Protein AF-A0A379FWS8-F1 (afdb_monomer_lite)

pLDDT: mean 76.12, std 21.31, range [41.38, 96.56]

Sequence (72 aa):
MKNENKLTGQSTILLIDDHPMLRNGVKQLISLEPTLKVIGEADDGITGIKIAEEQDPRFNPIRSQYAGYEWL

InterPro domains:
  IPR001789 Signal transduction response regulator, receiver domain [PS50110] (12-72)
  IPR011006 CheY-like superfamily [SSF52172] (12-57)

Structure (mmCIF, N/CA/C/O backbone):
data_AF-A0A379FWS8-F1
#
_entry.id   AF-A0A379FWS8-F1
#
loop_
_atom_site.group_PDB
_atom_site.id
_atom_site.type_symbol
_atom_site.label_atom_id
_atom_site.label_alt_id
_atom_site.label_comp_id
_atom_site.label_asym_id
_atom_site.label_entity_id
_atom_site.label_seq_id
_atom_site.pdbx_PDB_ins_code
_atom_site.Cartn_x
_atom_site.Cartn_y
_atom_site.Cartn_z
_atom_site.occupancy
_atom_site.B_iso_or_equiv
_atom_site.auth_seq_id
_atom_site.auth_comp_id
_atom_site.auth_asym_id
_atom_site.auth_atom_id
_atom_site.pdbx_PDB_model_num
ATOM 1 N N . MET A 1 1 ? -29.159 21.669 12.011 1.00 42.31 1 MET A N 1
ATOM 2 C CA . MET A 1 1 ? -28.254 20.611 12.513 1.00 42.31 1 MET A CA 1
ATOM 3 C C . MET A 1 1 ? -27.707 19.907 11.284 1.00 42.31 1 MET A C 1
ATOM 5 O O . MET A 1 1 ? -28.506 19.438 10.486 1.00 42.31 1 MET A O 1
ATOM 9 N N . LYS A 1 2 ? -26.401 20.012 11.010 1.00 41.69 2 LYS A N 1
ATOM 10 C CA . LYS A 1 2 ? -25.806 19.439 9.793 1.00 41.69 2 LYS A CA 1
ATOM 11 C C . LYS A 1 2 ? -25.733 17.923 9.985 1.00 41.69 2 LYS A C 1
ATOM 13 O O . LYS A 1 2 ? -25.176 17.474 10.976 1.00 41.69 2 LYS A O 1
ATOM 18 N N . ASN A 1 3 ? -26.350 17.165 9.082 1.00 43.41 3 ASN A N 1
ATOM 19 C CA . ASN A 1 3 ? -26.371 15.707 9.140 1.00 43.41 3 ASN A CA 1
ATOM 20 C C . ASN A 1 3 ? -24.990 15.174 8.756 1.00 43.41 3 ASN A C 1
ATOM 22 O O . ASN A 1 3 ? -24.617 15.167 7.584 1.00 43.41 3 ASN A O 1
ATOM 26 N N . GLU A 1 4 ? -24.224 14.763 9.758 1.00 43.94 4 GLU A N 1
ATOM 27 C CA . GLU A 1 4 ? -22.930 14.115 9.590 1.00 43.94 4 GLU A CA 1
ATOM 28 C C . GLU A 1 4 ? -23.175 12.662 9.182 1.00 43.94 4 GLU A C 1
ATOM 30 O O . GLU A 1 4 ? -23.268 11.766 10.019 1.00 43.94 4 GLU A O 1
ATOM 35 N N . ASN A 1 5 ? -23.327 12.417 7.881 1.00 45.50 5 ASN A N 1
ATOM 36 C CA . ASN A 1 5 ? -23.294 11.060 7.348 1.00 45.50 5 ASN A CA 1
ATOM 37 C C . ASN A 1 5 ? -21.837 10.579 7.417 1.00 45.50 5 ASN A C 1
ATOM 39 O O . ASN A 1 5 ? -21.068 10.692 6.462 1.00 45.50 5 ASN A O 1
ATOM 43 N N . LYS A 1 6 ? -21.419 10.155 8.612 1.00 50.12 6 LYS A N 1
ATOM 44 C CA . LYS A 1 6 ? -20.086 9.621 8.871 1.00 50.12 6 LYS A CA 1
ATOM 45 C C . LYS A 1 6 ? -19.973 8.333 8.061 1.00 50.12 6 LYS A C 1
ATOM 47 O O . LYS A 1 6 ? -20.657 7.362 8.359 1.00 50.12 6 LYS A O 1
ATOM 52 N N . LEU A 1 7 ? -19.169 8.349 7.000 1.00 54.72 7 LEU A N 1
ATOM 53 C CA . LEU A 1 7 ? -18.888 7.175 6.177 1.00 54.72 7 LEU A CA 1
ATOM 54 C C . LEU A 1 7 ? -18.290 6.091 7.088 1.00 54.72 7 LEU A C 1
ATOM 56 O O . LEU A 1 7 ? -17.123 6.160 7.458 1.00 54.72 7 LEU A O 1
ATOM 60 N N . THR A 1 8 ? -19.098 5.116 7.503 1.00 54.78 8 THR A N 1
ATOM 61 C CA . THR A 1 8 ? -18.705 3.999 8.377 1.00 54.78 8 THR A CA 1
ATOM 62 C C . THR A 1 8 ? -17.954 2.919 7.591 1.00 54.78 8 THR A C 1
ATOM 64 O O . THR A 1 8 ? -18.305 1.742 7.652 1.00 54.78 8 THR A O 1
ATOM 67 N N . GLY A 1 9 ? -16.964 3.315 6.792 1.00 67.31 9 GLY A N 1
ATOM 68 C CA . GLY A 1 9 ? -16.175 2.421 5.948 1.00 67.31 9 GLY A CA 1
ATOM 69 C C . GLY A 1 9 ? -14.683 2.596 6.201 1.00 67.31 9 GLY A C 1
ATOM 70 O O . GLY A 1 9 ? -14.219 3.706 6.445 1.00 67.31 9 GLY A O 1
ATOM 71 N N . GLN A 1 10 ? -13.938 1.493 6.147 1.00 79.06 10 GLN A N 1
ATOM 72 C CA . GLN A 1 10 ? -12.479 1.517 6.174 1.00 79.06 10 GLN A CA 1
ATOM 73 C C . GLN A 1 10 ? -11.965 2.135 4.862 1.00 79.06 10 GLN A C 1
ATOM 75 O O . GLN A 1 10 ? -12.335 1.678 3.780 1.00 79.06 10 GLN A O 1
ATOM 80 N N . SER A 1 11 ? -11.137 3.175 4.945 1.00 88.69 11 SER A N 1
ATOM 81 C CA . SER A 1 11 ? -10.503 3.798 3.782 1.00 88.69 11 SER A CA 1
ATOM 82 C C . SER A 1 11 ? -9.313 2.963 3.326 1.00 88.69 11 SER A C 1
ATOM 84 O O . SER A 1 11 ? -8.447 2.594 4.117 1.00 88.69 11 SER A O 1
ATOM 86 N N . THR A 1 12 ? -9.251 2.681 2.034 1.00 90.50 12 THR A N 1
ATOM 87 C CA . THR A 1 12 ? -8.184 1.886 1.425 1.00 90.50 12 THR A CA 1
ATOM 88 C C . THR A 1 12 ? -7.118 2.781 0.801 1.00 90.50 12 THR A C 1
ATOM 90 O O . THR A 1 12 ? -7.441 3.791 0.178 1.00 90.50 12 THR A O 1
ATOM 93 N N . ILE A 1 13 ? -5.853 2.402 0.946 1.00 92.25 13 ILE A N 1
ATOM 94 C CA . ILE A 1 13 ? -4.680 3.173 0.530 1.00 92.25 13 ILE A CA 1
ATOM 95 C C . ILE A 1 13 ? -3.811 2.310 -0.388 1.00 92.25 13 ILE A C 1
ATOM 97 O O . ILE A 1 13 ? -3.500 1.166 -0.062 1.00 92.25 13 ILE A O 1
ATOM 101 N N . LEU A 1 14 ? -3.389 2.878 -1.515 1.00 93.81 14 LEU A N 1
ATOM 102 C CA . LEU A 1 14 ? -2.355 2.333 -2.392 1.00 93.81 14 LEU A CA 1
ATOM 103 C C . LEU A 1 14 ? -1.086 3.172 -2.213 1.00 93.81 14 LEU A C 1
ATOM 105 O O . LEU A 1 14 ? -1.144 4.395 -2.328 1.00 93.81 14 LEU A O 1
ATOM 109 N N . LEU A 1 15 ? 0.043 2.531 -1.911 1.00 94.44 15 LEU A N 1
ATOM 110 C CA . LEU A 1 15 ? 1.326 3.218 -1.744 1.00 94.44 15 LEU A CA 1
ATOM 111 C C . LEU A 1 15 ? 2.153 3.107 -3.025 1.00 94.44 15 LEU A C 1
ATOM 113 O O . LEU A 1 15 ? 2.440 1.996 -3.460 1.00 94.44 15 LEU A O 1
ATOM 117 N N . ILE A 1 16 ? 2.553 4.241 -3.599 1.00 94.62 16 ILE A N 1
ATOM 118 C CA . ILE A 1 16 ? 3.397 4.302 -4.799 1.00 94.62 16 ILE A CA 1
ATOM 119 C C . ILE A 1 16 ? 4.636 5.124 -4.451 1.00 94.62 16 ILE A C 1
ATOM 121 O O . ILE A 1 16 ? 4.522 6.331 -4.256 1.00 94.62 16 ILE A O 1
ATOM 125 N N . ASP A 1 17 ? 5.786 4.468 -4.316 1.00 94.25 17 ASP A N 1
ATOM 126 C CA . ASP A 1 17 ? 7.049 5.116 -3.943 1.00 94.25 17 ASP A CA 1
ATOM 127 C C . ASP A 1 17 ? 8.228 4.191 -4.258 1.00 94.25 17 ASP A C 1
ATOM 129 O O . ASP A 1 17 ? 8.257 3.069 -3.763 1.00 94.25 17 ASP A O 1
ATOM 133 N N . ASP A 1 18 ? 9.214 4.620 -5.033 1.00 93.06 18 ASP A N 1
ATOM 134 C CA . ASP A 1 18 ? 10.379 3.816 -5.432 1.00 93.06 18 ASP A CA 1
ATOM 135 C C . ASP A 1 18 ? 11.393 3.560 -4.295 1.00 93.06 18 ASP A C 1
ATOM 137 O O . ASP A 1 18 ? 12.348 2.805 -4.484 1.00 93.06 18 ASP A O 1
ATOM 141 N N . HIS A 1 19 ? 11.173 4.102 -3.091 1.00 96.56 19 HIS A N 1
ATOM 142 C CA . HIS A 1 19 ? 12.037 3.936 -1.922 1.00 96.56 19 HIS A CA 1
ATOM 143 C C . HIS A 1 19 ? 11.427 2.971 -0.881 1.00 96.56 19 HIS A C 1
ATOM 145 O O . HIS A 1 19 ? 10.563 3.346 -0.076 1.00 96.56 19 HIS A O 1
ATOM 151 N N . PRO A 1 20 ? 11.937 1.725 -0.766 1.00 91.12 20 PRO A N 1
ATOM 152 C CA . PRO A 1 20 ? 11.390 0.720 0.152 1.00 91.12 20 PRO A CA 1
ATOM 153 C C . PRO A 1 20 ? 11.354 1.152 1.625 1.00 91.12 20 PRO A C 1
ATOM 155 O O . PRO A 1 20 ? 10.441 0.782 2.367 1.00 91.12 20 PRO A O 1
ATOM 158 N N . MET A 1 21 ? 12.338 1.943 2.069 1.00 95.44 21 MET A N 1
ATOM 159 C CA . MET A 1 21 ? 12.401 2.430 3.452 1.00 95.44 21 MET A CA 1
ATOM 160 C C . MET A 1 21 ? 11.234 3.358 3.794 1.00 95.44 21 MET A C 1
ATOM 162 O O . MET A 1 21 ? 10.611 3.188 4.843 1.00 95.44 21 MET A O 1
ATOM 166 N N . LEU A 1 22 ? 10.919 4.304 2.907 1.00 93.56 22 LEU A N 1
ATOM 167 C CA . LEU A 1 22 ? 9.823 5.247 3.107 1.00 93.56 22 LEU A CA 1
ATOM 168 C C . LEU A 1 22 ? 8.486 4.507 3.130 1.00 93.56 22 LEU A C 1
ATOM 170 O O . LEU A 1 22 ? 7.692 4.678 4.056 1.00 93.56 22 LEU A O 1
ATOM 174 N N . ARG A 1 23 ? 8.293 3.586 2.183 1.00 92.81 23 ARG A N 1
ATOM 175 C CA . ARG A 1 23 ? 7.098 2.741 2.101 1.00 92.81 23 ARG A CA 1
ATOM 176 C C . ARG A 1 23 ? 6.854 1.942 3.383 1.00 92.81 23 ARG A C 1
ATOM 178 O O . ARG A 1 23 ? 5.733 1.892 3.886 1.00 92.81 23 ARG A O 1
ATOM 185 N N . ASN A 1 24 ? 7.905 1.358 3.958 1.00 94.56 24 ASN A N 1
ATOM 186 C CA . ASN A 1 24 ? 7.808 0.629 5.223 1.00 94.56 24 ASN A CA 1
ATOM 187 C C . ASN A 1 24 ? 7.473 1.543 6.407 1.00 94.56 24 ASN A C 1
ATOM 189 O O . ASN A 1 24 ? 6.634 1.171 7.229 1.00 94.56 24 ASN A O 1
ATOM 193 N N . GLY A 1 25 ? 8.070 2.735 6.479 1.00 96.00 25 GLY A N 1
ATOM 194 C CA . GLY A 1 25 ? 7.739 3.724 7.507 1.00 96.00 25 GLY A CA 1
ATOM 195 C C . GLY A 1 25 ? 6.273 4.161 7.441 1.00 96.00 25 GLY A C 1
ATOM 196 O O . GLY A 1 25 ? 5.565 4.130 8.446 1.00 96.00 25 GLY A O 1
ATOM 197 N N . VAL A 1 26 ? 5.779 4.476 6.242 1.00 95.25 26 VAL A N 1
ATOM 198 C CA . VAL A 1 26 ? 4.382 4.880 6.021 1.00 95.25 26 VAL A CA 1
ATOM 199 C C . VAL A 1 26 ? 3.406 3.755 6.380 1.00 95.25 26 VAL A C 1
ATOM 201 O O . VAL A 1 26 ? 2.398 4.014 7.034 1.00 95.25 26 VAL A O 1
ATOM 204 N N . LYS A 1 27 ? 3.713 2.493 6.048 1.00 94.69 27 LYS A N 1
ATOM 205 C CA . LYS A 1 27 ? 2.885 1.341 6.456 1.00 94.69 27 LYS A CA 1
ATOM 206 C C . LYS A 1 27 ? 2.760 1.201 7.967 1.00 94.69 27 LYS A C 1
ATOM 208 O O . LYS A 1 27 ? 1.668 0.919 8.454 1.00 94.69 27 LYS A O 1
ATOM 213 N N . GLN A 1 28 ? 3.853 1.402 8.704 1.00 94.94 28 GLN A N 1
ATOM 214 C CA . GLN A 1 28 ? 3.813 1.346 10.165 1.00 94.94 28 GLN A CA 1
ATOM 215 C C . GLN A 1 28 ? 2.889 2.428 10.722 1.00 94.94 28 GLN A C 1
ATOM 217 O O . GLN A 1 28 ? 2.043 2.121 11.555 1.00 94.94 28 GLN A O 1
ATOM 222 N N . LEU A 1 29 ? 2.973 3.656 10.206 1.00 95.38 29 LEU A N 1
ATOM 223 C CA . LEU A 1 29 ? 2.085 4.742 10.626 1.00 95.38 29 LEU A CA 1
ATOM 224 C C . LEU A 1 29 ? 0.616 4.435 10.307 1.00 95.38 29 LEU A C 1
ATOM 226 O O . LEU A 1 29 ? -0.238 4.589 11.172 1.00 95.38 29 LEU A O 1
ATOM 230 N N . ILE A 1 30 ? 0.325 3.933 9.104 1.00 93.56 30 ILE A N 1
ATOM 231 C CA . ILE A 1 30 ? -1.039 3.555 8.704 1.00 93.56 30 ILE A CA 1
ATOM 232 C C . ILE A 1 30 ? -1.588 2.423 9.582 1.00 93.56 30 ILE A C 1
ATOM 234 O O . ILE A 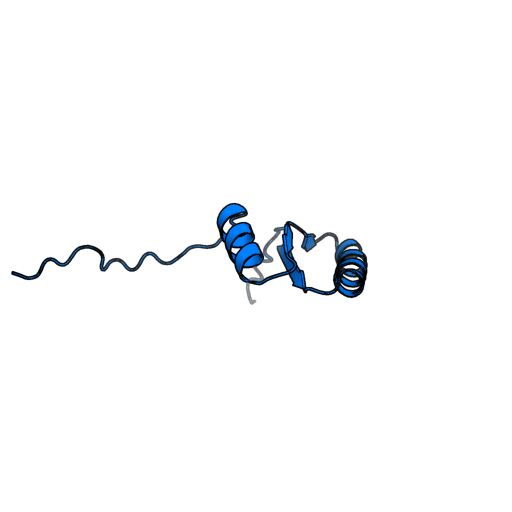1 30 ? -2.767 2.438 9.918 1.00 93.56 30 ILE A O 1
ATOM 238 N N . SER A 1 31 ? -0.755 1.463 9.997 1.00 91.44 31 SER A N 1
ATOM 239 C CA . SER A 1 31 ? -1.197 0.346 10.848 1.00 91.44 31 SER A CA 1
ATOM 240 C C . SE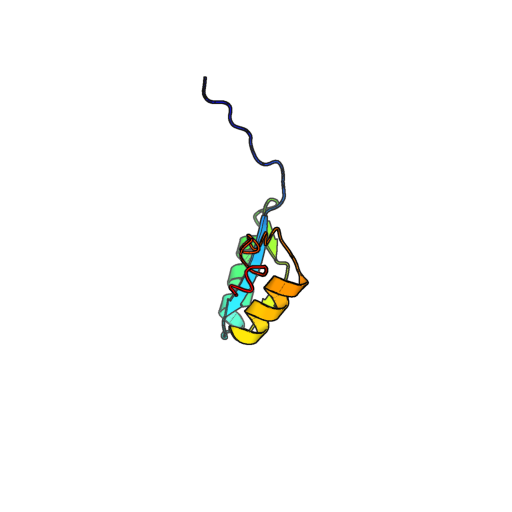R A 1 31 ? -1.697 0.768 12.233 1.00 91.44 31 SER A C 1
ATOM 242 O O . SER A 1 31 ? -2.412 0.002 12.878 1.00 91.44 31 SER A O 1
ATOM 244 N N . LEU A 1 32 ? -1.349 1.979 12.678 1.00 94.88 32 LEU A N 1
ATOM 245 C CA . LEU A 1 32 ? -1.834 2.549 13.933 1.00 94.88 32 LEU A CA 1
ATOM 246 C C . LEU A 1 32 ? -3.266 3.090 13.819 1.00 94.88 32 LEU A C 1
ATOM 248 O O . LEU A 1 32 ? -3.896 3.318 14.846 1.00 94.88 32 LEU A O 1
ATOM 252 N N . GLU A 1 33 ? -3.785 3.266 12.599 1.00 93.06 33 GLU A N 1
ATOM 253 C CA . GLU A 1 33 ? -5.111 3.816 12.319 1.00 93.06 33 GLU A CA 1
ATOM 254 C C . GLU A 1 33 ? -6.066 2.722 11.812 1.00 93.06 33 GLU A C 1
ATOM 256 O O . GLU A 1 33 ? -6.062 2.393 10.624 1.00 93.06 33 GLU A O 1
ATOM 261 N N . PRO A 1 34 ? -6.963 2.175 12.658 1.00 87.56 34 PRO A N 1
ATOM 262 C CA . PRO A 1 34 ? -7.837 1.055 12.283 1.00 87.56 34 PRO A CA 1
ATOM 263 C C . PRO A 1 34 ? -8.805 1.369 11.134 1.00 87.56 34 PRO A C 1
ATOM 265 O O . PRO A 1 34 ? -9.342 0.467 10.489 1.00 87.56 34 PRO A O 1
ATOM 268 N N . THR A 1 35 ? -9.052 2.657 10.886 1.00 88.56 35 THR A N 1
ATOM 269 C CA . THR A 1 35 ? -9.927 3.132 9.808 1.00 88.56 35 THR A CA 1
ATOM 270 C C . THR A 1 35 ? -9.241 3.149 8.445 1.00 88.56 35 THR A C 1
ATOM 272 O O . THR A 1 35 ? -9.916 3.373 7.442 1.00 88.56 35 THR A O 1
ATOM 275 N N . LEU A 1 36 ? -7.935 2.881 8.386 1.00 90.88 36 LEU A N 1
ATOM 276 C CA . LEU A 1 36 ? -7.140 2.851 7.167 1.00 90.88 36 LEU A CA 1
ATOM 277 C C . LEU A 1 36 ? -6.659 1.425 6.875 1.00 90.88 36 LEU A C 1
ATOM 279 O O . LEU A 1 36 ? -6.426 0.623 7.779 1.00 90.88 36 LEU A O 1
ATOM 283 N N . LYS A 1 37 ? -6.502 1.094 5.594 1.00 90.19 37 LYS A N 1
ATOM 284 C CA . LYS A 1 37 ? -5.960 -0.195 5.152 1.00 90.19 37 LYS A CA 1
ATOM 285 C C . LYS A 1 37 ? -5.122 -0.026 3.901 1.00 90.19 37 LYS A C 1
ATOM 287 O O . LYS A 1 37 ? -5.620 0.469 2.897 1.00 90.19 37 LYS A O 1
ATOM 292 N N . VAL A 1 38 ? -3.883 -0.504 3.924 1.00 92.12 38 VAL A N 1
ATOM 293 C CA . VAL A 1 38 ? -3.082 -0.603 2.699 1.00 92.12 38 VAL A CA 1
ATOM 294 C C . VAL A 1 38 ? -3.564 -1.806 1.888 1.00 92.12 38 VAL A C 1
ATOM 296 O O . VAL A 1 38 ? -3.639 -2.915 2.416 1.00 92.12 38 VAL A O 1
ATOM 299 N N . ILE A 1 39 ? -3.930 -1.574 0.630 1.00 91.62 39 ILE A N 1
ATOM 300 C CA . ILE A 1 39 ? -4.464 -2.591 -0.294 1.00 91.62 39 ILE A CA 1
ATOM 301 C C . ILE A 1 39 ? -3.488 -2.957 -1.413 1.00 91.62 39 ILE A C 1
ATOM 303 O O . ILE A 1 39 ? -3.708 -3.931 -2.123 1.00 91.62 39 ILE A O 1
ATOM 307 N N . GLY A 1 40 ? -2.399 -2.207 -1.557 1.00 91.75 40 GLY A N 1
ATOM 308 C CA . GLY A 1 40 ? -1.385 -2.471 -2.562 1.00 91.75 40 GLY A CA 1
ATOM 309 C C . GLY A 1 40 ? -0.173 -1.569 -2.403 1.00 91.75 40 GLY A C 1
ATOM 310 O O . GLY A 1 40 ? -0.201 -0.559 -1.690 1.00 91.75 40 GLY A O 1
ATOM 311 N N . GLU A 1 41 ? 0.892 -1.950 -3.093 1.00 94.19 41 GLU A N 1
ATOM 312 C CA . GLU A 1 41 ? 2.174 -1.263 -3.103 1.00 94.19 41 GLU A CA 1
ATOM 313 C C . GLU A 1 41 ? 2.742 -1.299 -4.529 1.00 94.19 41 GLU A C 1
ATOM 315 O O . GLU A 1 41 ? 2.706 -2.345 -5.173 1.00 94.19 41 GLU A O 1
ATOM 320 N N . ALA A 1 42 ? 3.299 -0.188 -5.001 1.00 94.56 42 ALA A N 1
ATOM 321 C CA . ALA A 1 42 ? 4.000 -0.084 -6.276 1.00 94.56 42 ALA A CA 1
ATOM 322 C C . ALA A 1 42 ? 5.281 0.745 -6.113 1.00 94.56 42 ALA A C 1
ATOM 324 O O . ALA A 1 42 ? 5.356 1.649 -5.282 1.00 94.56 42 ALA A O 1
ATOM 325 N N . ASP A 1 43 ? 6.315 0.402 -6.867 1.00 94.94 43 ASP A N 1
ATOM 326 C CA . ASP A 1 43 ? 7.544 1.188 -7.029 1.00 94.94 43 ASP A CA 1
ATOM 327 C C . ASP A 1 43 ? 7.450 2.208 -8.167 1.00 94.94 43 ASP A C 1
ATOM 329 O O . ASP A 1 43 ? 8.206 3.171 -8.177 1.00 94.94 43 ASP A O 1
ATOM 333 N N . ASP A 1 44 ? 6.494 2.051 -9.080 1.00 93.25 44 ASP A N 1
ATOM 334 C CA . ASP A 1 44 ? 6.276 2.980 -10.180 1.00 93.25 44 ASP A CA 1
ATOM 335 C C . ASP A 1 44 ? 4.787 3.284 -10.426 1.00 93.25 44 ASP A C 1
ATOM 337 O O . ASP A 1 44 ? 3.876 2.564 -10.002 1.00 93.25 44 ASP A O 1
ATOM 341 N N . GLY A 1 45 ? 4.532 4.382 -11.139 1.00 90.44 45 GLY A N 1
ATOM 342 C CA . GLY A 1 45 ? 3.176 4.848 -11.423 1.00 90.44 45 GLY A CA 1
ATOM 343 C C . GLY A 1 45 ? 2.378 3.940 -12.364 1.00 90.44 45 GLY A C 1
ATOM 344 O O . GLY A 1 45 ?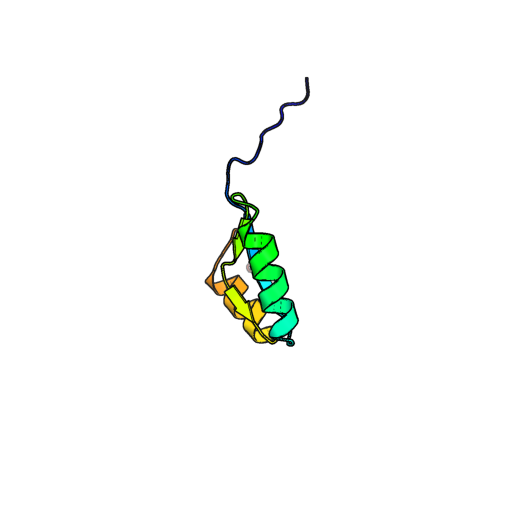 1.164 3.856 -12.213 1.00 90.44 45 GLY A O 1
ATOM 345 N N . ILE A 1 46 ? 3.018 3.239 -13.305 1.00 94.12 46 ILE A N 1
ATOM 346 C CA . ILE A 1 46 ? 2.331 2.342 -14.250 1.00 94.12 46 ILE A CA 1
ATOM 347 C C . ILE A 1 46 ? 1.806 1.122 -13.497 1.00 94.12 46 ILE A C 1
ATOM 349 O O . ILE A 1 46 ? 0.637 0.759 -13.645 1.00 94.12 46 ILE A O 1
ATOM 353 N N . THR A 1 47 ? 2.645 0.509 -12.664 1.00 92.69 47 THR A N 1
ATOM 354 C CA . THR A 1 47 ? 2.234 -0.585 -11.776 1.00 92.69 47 THR A CA 1
ATOM 355 C C . THR A 1 47 ? 1.165 -0.100 -10.796 1.00 92.69 47 THR A C 1
ATOM 357 O O . THR A 1 47 ? 0.154 -0.776 -10.606 1.00 92.69 47 THR A O 1
ATOM 360 N N . GLY A 1 48 ? 1.315 1.109 -10.248 1.00 91.38 48 GLY A N 1
ATOM 361 C CA . GLY A 1 48 ? 0.313 1.723 -9.376 1.00 91.38 48 GLY A CA 1
ATOM 362 C C . GLY A 1 48 ? -1.056 1.891 -10.041 1.00 91.38 48 GLY A C 1
ATOM 363 O O . GLY A 1 48 ? -2.069 1.535 -9.445 1.00 91.38 48 GLY A O 1
ATOM 364 N N . ILE A 1 49 ? -1.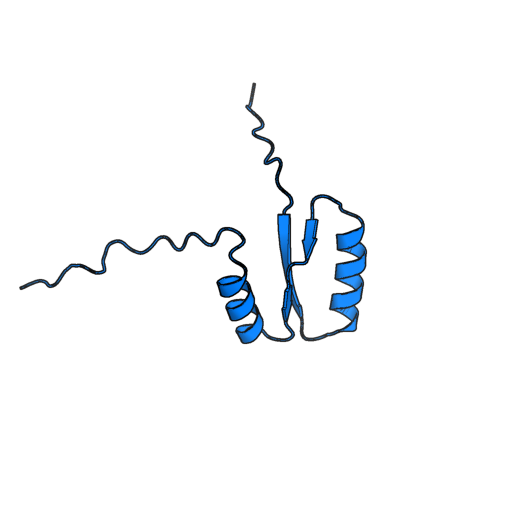106 2.366 -11.286 1.00 91.38 49 ILE A N 1
ATOM 365 C CA . ILE A 1 49 ? -2.359 2.501 -12.044 1.00 91.38 49 ILE A CA 1
ATOM 366 C C . ILE A 1 49 ? -3.020 1.135 -12.243 1.00 91.38 49 ILE A C 1
ATOM 368 O O . ILE A 1 49 ? -4.204 1.001 -11.952 1.00 91.38 49 ILE A O 1
ATOM 372 N N . LYS A 1 50 ? -2.261 0.109 -12.648 1.00 91.00 50 LYS A N 1
ATOM 373 C CA . LYS A 1 50 ? -2.798 -1.253 -12.814 1.00 91.00 50 LYS A CA 1
ATOM 374 C C . LYS A 1 50 ? -3.401 -1.789 -11.519 1.00 91.00 50 LYS A C 1
ATOM 376 O O . LYS A 1 50 ? -4.523 -2.277 -11.521 1.00 91.00 50 LYS A O 1
ATOM 381 N N . ILE A 1 51 ? -2.689 -1.642 -10.401 1.00 89.06 51 ILE A N 1
ATOM 382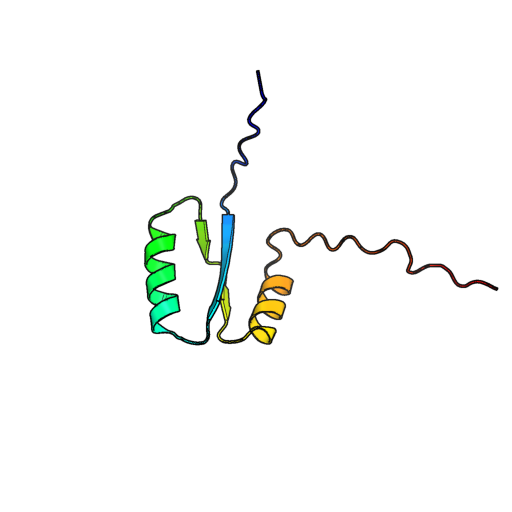 C CA . ILE A 1 51 ? -3.184 -2.074 -9.089 1.00 89.06 51 ILE A CA 1
ATOM 383 C C . ILE A 1 51 ? -4.439 -1.283 -8.700 1.00 89.06 51 ILE A C 1
ATOM 385 O O . ILE A 1 51 ? -5.379 -1.858 -8.161 1.00 89.06 51 ILE A O 1
ATOM 389 N N . ALA A 1 52 ? -4.488 0.021 -8.977 1.00 87.75 52 ALA A N 1
ATOM 390 C CA . ALA A 1 52 ? -5.666 0.839 -8.700 1.00 87.75 52 ALA A CA 1
ATOM 391 C C . ALA A 1 52 ? -6.888 0.412 -9.532 1.00 87.75 52 ALA A C 1
ATOM 393 O O . ALA A 1 52 ? -8.000 0.399 -9.006 1.00 87.75 52 ALA A O 1
ATOM 394 N N . GLU A 1 53 ? -6.682 0.045 -10.799 1.00 87.25 53 GLU A N 1
ATOM 395 C CA . GLU A 1 53 ? -7.723 -0.488 -11.684 1.00 87.25 53 GLU A CA 1
ATOM 396 C C . GLU A 1 53 ? -8.200 -1.880 -11.240 1.00 87.25 53 GLU A C 1
ATOM 398 O O . GLU A 1 53 ? -9.398 -2.153 -11.263 1.00 87.25 53 GLU A O 1
ATOM 403 N N . GLU A 1 54 ? -7.287 -2.748 -10.797 1.00 85.44 54 GLU A N 1
ATOM 404 C CA . GLU A 1 54 ? -7.596 -4.108 -10.333 1.00 85.44 54 GLU A CA 1
ATOM 405 C C . GLU A 1 54 ? -8.287 -4.140 -8.962 1.00 85.44 54 GLU A C 1
ATOM 407 O O . GLU A 1 54 ? -9.119 -5.011 -8.710 1.00 85.44 54 GLU A O 1
ATOM 412 N N . GLN A 1 55 ? -7.934 -3.222 -8.057 1.00 75.50 55 GLN A N 1
ATOM 413 C CA . GLN A 1 55 ? -8.379 -3.248 -6.657 1.00 75.50 55 GLN A CA 1
ATOM 414 C C . GLN A 1 55 ? -9.657 -2.443 -6.381 1.00 75.50 55 GLN A C 1
ATOM 416 O O . GLN A 1 55 ? -10.047 -2.359 -5.217 1.00 75.50 55 GLN A O 1
ATOM 421 N N . ASP A 1 56 ? -10.271 -1.840 -7.408 1.00 59.44 56 ASP A N 1
ATOM 422 C CA . ASP A 1 56 ? -11.464 -0.972 -7.366 1.00 59.44 56 ASP A CA 1
ATOM 423 C C . ASP A 1 56 ? -11.914 -0.528 -5.952 1.00 59.44 56 ASP A C 1
ATOM 425 O O . ASP A 1 56 ? -12.876 -1.058 -5.386 1.00 59.44 56 ASP A O 1
ATOM 429 N N . PRO A 1 57 ? -11.268 0.488 -5.352 1.00 55.81 57 PRO A N 1
ATOM 430 C CA . PRO A 1 57 ? -11.741 1.056 -4.096 1.00 55.81 57 PRO A CA 1
ATOM 431 C C . PRO A 1 57 ? -12.908 2.061 -4.268 1.00 55.81 57 PRO A C 1
ATOM 433 O O . PRO A 1 57 ? -13.138 2.890 -3.383 1.00 55.81 57 PRO A O 1
ATOM 436 N N . ARG A 1 58 ? -13.707 1.954 -5.349 1.00 47.62 58 ARG A N 1
ATOM 437 C CA . ARG A 1 58 ? -14.702 2.911 -5.901 1.00 47.62 58 ARG A CA 1
ATOM 438 C C . ARG A 1 58 ? -14.137 3.859 -6.963 1.00 47.62 58 ARG A C 1
ATOM 440 O O . ARG A 1 58 ? -14.376 5.070 -6.913 1.00 47.62 58 ARG A O 1
ATOM 447 N N . PHE A 1 59 ? -13.448 3.330 -7.965 1.00 42.84 59 PHE A N 1
ATOM 448 C CA . PHE A 1 59 ? -13.308 4.032 -9.236 1.00 42.84 59 PHE A CA 1
ATOM 449 C C . PHE A 1 59 ? -14.647 3.898 -9.976 1.00 42.84 59 PHE A C 1
ATOM 451 O O . PHE A 1 59 ? -14.919 2.895 -10.620 1.00 42.84 59 PHE A O 1
ATOM 458 N N . ASN A 1 60 ? -15.528 4.897 -9.863 1.00 41.38 60 ASN A N 1
ATOM 459 C CA . ASN A 1 60 ? -16.593 5.080 -10.849 1.00 41.38 60 ASN A CA 1
ATOM 460 C C . ASN A 1 60 ? -15.995 5.948 -11.959 1.00 41.38 60 ASN A C 1
ATOM 462 O O . ASN A 1 60 ? -16.060 7.179 -11.839 1.00 41.38 60 ASN A O 1
ATOM 466 N N . PRO A 1 61 ? -15.379 5.378 -13.017 1.00 43.69 61 PRO A N 1
ATOM 467 C CA . PRO A 1 61 ? -15.160 6.166 -14.207 1.00 43.69 61 PRO A CA 1
ATOM 468 C C . PRO A 1 61 ? -16.562 6.555 -14.641 1.00 43.69 61 PRO A C 1
ATOM 470 O O . PRO A 1 61 ? -17.365 5.694 -15.000 1.00 43.69 61 PRO A O 1
ATOM 473 N N . ILE A 1 62 ? -16.899 7.840 -14.566 1.00 46.44 62 ILE A N 1
ATOM 474 C CA . ILE A 1 62 ? -18.047 8.343 -15.302 1.00 46.44 62 ILE A CA 1
ATOM 475 C C . ILE A 1 62 ? -17.730 7.991 -16.755 1.00 46.44 62 ILE A C 1
ATOM 477 O O . ILE A 1 62 ? -16.940 8.669 -17.411 1.00 46.44 62 ILE A O 1
ATOM 481 N N . ARG A 1 63 ? -18.268 6.859 -17.227 1.00 48.28 63 ARG A N 1
ATOM 482 C CA . ARG A 1 63 ? -18.266 6.495 -18.634 1.00 48.28 63 ARG A CA 1
ATOM 483 C C . ARG A 1 63 ? -18.962 7.655 -19.312 1.00 48.28 63 ARG A C 1
ATOM 485 O O . ARG A 1 63 ? -20.164 7.847 -19.147 1.00 48.28 63 ARG A O 1
ATOM 492 N N . SER A 1 64 ? -18.172 8.457 -20.015 1.00 45.75 64 SER A N 1
ATOM 493 C CA . SER A 1 64 ? -18.671 9.448 -20.950 1.00 45.75 64 SER A CA 1
ATOM 494 C C . SER A 1 64 ? -19.738 8.768 -21.808 1.00 45.75 64 SER A C 1
ATOM 496 O O . SER A 1 64 ? -19.447 7.820 -22.536 1.00 45.75 64 SER A O 1
ATOM 498 N N . GLN A 1 65 ? -20.984 9.223 -21.691 1.00 48.38 65 GLN A N 1
ATOM 499 C CA . GLN A 1 65 ? -22.150 8.709 -22.416 1.00 48.38 65 GLN A CA 1
ATOM 500 C C . GLN A 1 65 ? -22.084 9.012 -23.931 1.00 48.38 65 GLN A C 1
ATOM 502 O O . GLN A 1 65 ? -23.072 8.884 -24.642 1.00 48.38 65 GLN A O 1
ATOM 507 N N . TYR A 1 66 ? -20.918 9.404 -24.449 1.00 49.09 66 TYR A N 1
ATOM 508 C CA . TYR A 1 66 ? -20.712 9.830 -25.831 1.00 49.09 66 TYR A CA 1
ATOM 509 C C . TYR A 1 66 ? -20.067 8.758 -26.724 1.00 49.09 66 TYR A C 1
ATOM 511 O O . TYR A 1 66 ? -19.585 9.075 -27.804 1.00 49.09 66 TYR A O 1
ATOM 51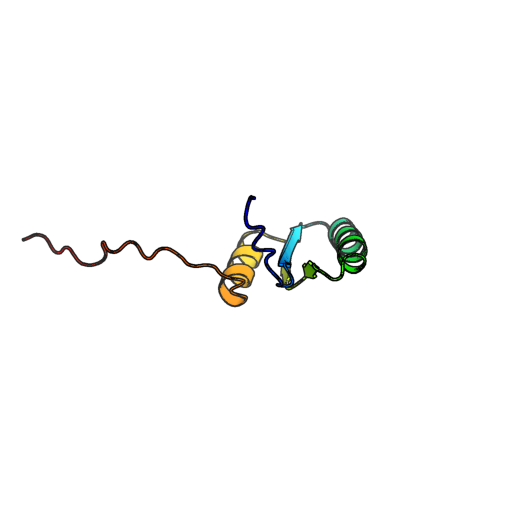9 N N . ALA A 1 67 ? -20.093 7.481 -26.334 1.00 48.94 67 ALA A N 1
ATOM 520 C CA . ALA A 1 67 ? -19.708 6.368 -27.212 1.00 48.94 67 ALA A CA 1
ATOM 521 C C . ALA A 1 67 ? -20.870 5.919 -28.126 1.00 48.94 67 ALA A C 1
ATOM 523 O O . ALA A 1 67 ? -21.170 4.731 -28.208 1.00 48.94 67 ALA A O 1
ATOM 524 N N . GLY A 1 68 ? -21.579 6.865 -28.751 1.00 48.16 68 GLY A N 1
ATOM 525 C CA . GLY A 1 68 ? -22.810 6.544 -29.482 1.00 48.16 68 GLY A CA 1
ATOM 526 C C . GLY A 1 68 ? -23.286 7.553 -30.519 1.00 48.16 68 GLY A C 1
ATOM 527 O O . GLY A 1 68 ? -24.433 7.451 -30.940 1.00 48.16 68 GLY A O 1
ATOM 528 N N . TYR A 1 69 ? -22.453 8.501 -30.950 1.00 42.16 69 TYR A N 1
ATOM 529 C CA . TYR A 1 69 ? -22.812 9.364 -32.075 1.00 42.16 69 TYR A CA 1
ATOM 530 C C . TYR A 1 69 ? -21.942 9.038 -33.287 1.00 42.16 69 TYR A C 1
ATOM 532 O O . TYR A 1 69 ? -20.900 9.649 -33.508 1.00 42.16 69 TYR A O 1
ATOM 540 N N . GLU A 1 70 ? -22.397 8.063 -34.070 1.00 51.19 70 GLU A N 1
ATOM 541 C CA . GLU A 1 70 ? -22.224 8.119 -35.520 1.00 51.19 70 GLU A CA 1
ATOM 542 C C . GLU A 1 70 ? -23.109 9.281 -35.999 1.00 51.19 70 GLU A C 1
ATOM 544 O O . GLU A 1 70 ? -24.338 9.191 -35.942 1.00 51.19 70 GLU A O 1
ATOM 549 N N . TRP A 1 71 ? -22.506 10.406 -36.386 1.00 51.78 71 TRP A N 1
ATOM 550 C CA . TRP A 1 71 ? -23.223 11.437 -37.132 1.00 51.78 71 TRP A CA 1
ATOM 551 C C . TRP A 1 71 ? -23.034 11.152 -38.621 1.00 51.78 71 TRP A C 1
ATOM 553 O O . TRP A 1 71 ? -21.905 11.085 -39.102 1.00 51.78 71 TRP A O 1
ATOM 563 N N . LEU A 1 72 ? -24.174 10.936 -39.276 1.00 46.62 72 LEU A N 1
ATOM 564 C CA . LEU A 1 72 ? -24.397 10.893 -40.721 1.00 46.62 72 LEU A CA 1
ATOM 565 C C . LEU A 1 72 ? -23.633 11.979 -41.493 1.00 46.62 72 LEU A C 1
ATOM 567 O O . LEU A 1 72 ? -23.552 13.117 -40.974 1.00 46.62 72 LEU A O 1
#

Radius of gyration: 17.8 Å; chains: 1; bounding box: 41×25×55 Å

Organism: Providencia rettgeri (NCBI:txid587)

Secondary structure (DSSP, 8-state):
--------SPEEEEEE-S-HHHHHHHHHHHHT-TTEEEEEEESSHHHHHHHHHHS-SS------TTTT----

Foldseek 3Di:
DDDCPPPPAQAEDEAEALDPVVVVVVVVVQVVPPSYYYPYYHPDDVVSVVSCVVVCPPPPPPPPPPPDDPDD